Protein AF-A0A969WQP4-F1 (afdb_monomer_lite)

Foldseek 3Di:
DDKDWDWDQDPVRDIDIKIKDAAPDPPAPEEEEDDDDPPDDRCVCVVVCVVVSVVRYIYMD

Secondary structure (DSSP, 8-state):
-EEEEEEEE-TTS-EEEEEEEE-S-S---EEEE----TT--GGGGHHHHHHHHHTTEEEE-

Sequence (61 aa):
MSYTKNKFEASDGVNIVYHKWIPESEDIKAVLVIAHGMAEHAYRYDDFAKFLNVNNFAVYA

Structure (mmCIF, N/CA/C/O backbone):
data_AF-A0A969WQP4-F1
#
_entry.id   AF-A0A969WQP4-F1
#
loop_
_atom_site.group_PDB
_atom_site.id
_atom_site.type_symbol
_atom_site.label_atom_id
_atom_site.label_alt_id
_atom_site.label_comp_id
_atom_site.label_asym_id
_atom_site.label_entity_id
_atom_site.label_seq_id
_atom_site.pdbx_PDB_ins_code
_atom_site.Cartn_x
_atom_site.Cartn_y
_atom_site.Cartn_z
_atom_site.occupancy
_atom_site.B_iso_or_equiv
_atom_site.auth_seq_id
_atom_site.auth_comp_id
_atom_site.auth_asym_id
_atom_site.auth_atom_id
_atom_site.pdbx_PDB_model_num
ATOM 1 N N . MET A 1 1 ? -0.074 2.838 14.487 1.00 82.06 1 MET A N 1
ATOM 2 C CA . MET A 1 1 ? -0.153 2.310 13.111 1.00 82.06 1 MET A CA 1
ATOM 3 C C . MET A 1 1 ? 1.199 1.713 12.781 1.00 82.06 1 MET A C 1
ATOM 5 O O . MET A 1 1 ? 2.202 2.304 13.169 1.00 82.06 1 MET A O 1
ATOM 9 N N . SER A 1 2 ? 1.254 0.575 12.090 1.00 92.19 2 SER A N 1
ATOM 10 C CA . SER A 1 2 ? 2.525 0.020 11.609 1.00 92.19 2 SER A CA 1
ATOM 11 C C . SER A 1 2 ? 2.742 0.374 10.139 1.00 92.19 2 SER A C 1
ATOM 13 O O . SER A 1 2 ? 1.924 0.018 9.291 1.00 92.19 2 SER A O 1
ATOM 15 N N . TYR A 1 3 ? 3.844 1.067 9.843 1.00 97.38 3 TYR A N 1
ATOM 16 C CA . TYR A 1 3 ? 4.308 1.351 8.486 1.00 97.38 3 TYR A CA 1
ATOM 17 C C . TYR A 1 3 ? 5.549 0.516 8.165 1.00 97.38 3 TYR A C 1
ATOM 19 O O . TYR A 1 3 ? 6.495 0.475 8.952 1.00 97.38 3 TYR A O 1
ATOM 27 N N . THR A 1 4 ? 5.568 -0.118 6.992 1.00 97.62 4 THR A N 1
ATOM 28 C CA . THR A 1 4 ? 6.736 -0.854 6.486 1.00 97.62 4 THR A CA 1
ATOM 29 C C . THR A 1 4 ? 6.903 -0.672 4.981 1.00 97.62 4 THR A C 1
ATOM 31 O O . THR A 1 4 ? 5.925 -0.586 4.238 1.00 97.62 4 THR A O 1
ATOM 34 N N . LYS A 1 5 ? 8.159 -0.645 4.526 1.00 97.56 5 LYS A N 1
ATOM 35 C CA . LYS A 1 5 ? 8.539 -0.701 3.111 1.00 97.56 5 LYS A CA 1
ATOM 36 C C . LYS A 1 5 ? 9.135 -2.073 2.831 1.00 97.56 5 LYS A C 1
ATOM 38 O O . LYS A 1 5 ? 10.102 -2.452 3.484 1.00 97.56 5 LYS A O 1
ATOM 43 N N . ASN A 1 6 ? 8.580 -2.785 1.860 1.00 97.00 6 ASN A N 1
ATOM 44 C CA . ASN A 1 6 ? 8.996 -4.136 1.496 1.00 97.00 6 ASN A CA 1
ATOM 45 C C . ASN A 1 6 ? 9.122 -4.271 -0.024 1.00 97.00 6 ASN A C 1
ATOM 47 O O . ASN A 1 6 ? 8.903 -3.322 -0.779 1.00 97.00 6 ASN A O 1
ATOM 51 N N . LYS A 1 7 ? 9.510 -5.466 -0.466 1.00 97.00 7 LYS A N 1
ATOM 52 C CA . LYS A 1 7 ? 9.506 -5.854 -1.871 1.00 97.00 7 LYS A CA 1
ATOM 53 C C . LYS A 1 7 ? 9.023 -7.291 -2.026 1.00 97.00 7 LYS A C 1
ATOM 55 O O . LYS A 1 7 ? 9.210 -8.090 -1.110 1.00 97.00 7 LYS A O 1
ATOM 60 N N . PHE A 1 8 ? 8.444 -7.607 -3.174 1.00 96.62 8 PHE A N 1
ATOM 61 C CA . PHE A 1 8 ? 8.146 -8.978 -3.583 1.00 96.62 8 PHE A CA 1
ATOM 62 C C . PHE A 1 8 ? 8.584 -9.197 -5.031 1.00 96.62 8 PHE A C 1
ATOM 64 O O . PHE A 1 8 ? 8.731 -8.240 -5.789 1.00 96.62 8 PHE A O 1
ATOM 71 N N . GLU A 1 9 ? 8.811 -10.451 -5.402 1.00 98.12 9 GLU A N 1
ATOM 72 C CA . GLU A 1 9 ? 9.081 -10.838 -6.785 1.00 98.12 9 GLU A CA 1
ATOM 73 C C . GLU A 1 9 ? 7.754 -11.120 -7.493 1.00 98.12 9 GLU A C 1
ATOM 75 O O . GLU A 1 9 ? 6.960 -11.946 -7.038 1.00 98.12 9 GLU A O 1
ATOM 80 N N . ALA A 1 10 ? 7.483 -10.383 -8.567 1.00 96.94 10 ALA A N 1
ATOM 81 C CA . ALA A 1 10 ? 6.321 -10.594 -9.411 1.00 96.94 10 ALA A CA 1
ATOM 82 C C . ALA A 1 10 ? 6.489 -11.854 -10.273 1.00 96.94 10 ALA A C 1
ATOM 84 O O . ALA A 1 10 ? 7.572 -12.423 -10.389 1.00 96.94 10 ALA A O 1
ATOM 85 N N . SER A 1 11 ? 5.403 -12.297 -10.906 1.00 97.88 11 SER A N 1
ATOM 86 C CA . SER A 1 11 ? 5.390 -13.523 -11.716 1.00 97.88 11 SER A CA 1
ATOM 87 C C . SER A 1 11 ? 6.337 -13.500 -12.923 1.00 97.88 11 SER A C 1
ATOM 89 O O . SER A 1 11 ? 6.592 -14.546 -13.511 1.00 97.88 11 SER A O 1
ATOM 91 N N . ASP A 1 12 ? 6.827 -12.324 -13.313 1.00 97.81 12 ASP A N 1
ATOM 92 C CA . ASP A 1 12 ? 7.799 -12.101 -14.388 1.00 97.81 12 ASP A CA 1
ATOM 93 C C . ASP A 1 12 ? 9.248 -11.943 -13.877 1.00 97.81 12 ASP A C 1
ATOM 95 O O . ASP A 1 12 ? 10.146 -11.616 -14.652 1.00 97.81 12 ASP A O 1
ATOM 99 N N . GLY A 1 13 ? 9.488 -12.175 -12.582 1.00 98.12 13 GLY A N 1
ATOM 100 C CA . GLY A 1 13 ? 10.799 -12.050 -11.940 1.00 98.12 13 GLY A CA 1
ATOM 101 C C . GLY A 1 13 ? 11.181 -10.617 -11.551 1.00 98.12 13 GLY A C 1
ATOM 102 O O . GLY A 1 13 ? 12.262 -10.386 -10.999 1.00 98.12 13 GLY A O 1
ATOM 103 N N . VAL A 1 14 ? 10.323 -9.623 -11.813 1.00 97.25 14 VAL A N 1
ATOM 104 C CA . VAL A 1 14 ? 10.600 -8.230 -11.443 1.00 97.25 14 VAL A CA 1
ATOM 105 C C . VAL A 1 14 ? 10.345 -8.022 -9.951 1.00 97.25 14 VAL A C 1
ATOM 107 O O . VAL A 1 14 ? 9.298 -8.373 -9.415 1.00 97.25 14 VAL A O 1
ATOM 110 N N . ASN A 1 15 ? 11.298 -7.399 -9.254 1.00 97.19 15 ASN A N 1
ATOM 111 C CA . ASN A 1 15 ? 11.108 -7.006 -7.860 1.00 97.19 15 ASN A CA 1
ATOM 112 C C . ASN A 1 15 ? 10.262 -5.726 -7.776 1.00 97.19 15 ASN A C 1
ATOM 114 O O . ASN A 1 15 ? 10.727 -4.651 -8.158 1.00 97.19 15 ASN A O 1
ATOM 118 N N . ILE A 1 16 ? 9.057 -5.829 -7.215 1.00 94.81 16 ILE A N 1
ATOM 119 C CA . ILE A 1 16 ? 8.160 -4.697 -6.966 1.00 94.81 16 ILE A CA 1
ATOM 120 C C . ILE A 1 16 ? 8.335 -4.231 -5.524 1.00 94.81 16 ILE A C 1
ATOM 122 O O . ILE A 1 16 ? 8.185 -5.006 -4.579 1.00 94.81 16 ILE A O 1
ATOM 126 N N . VAL A 1 17 ? 8.652 -2.948 -5.355 1.00 96.06 17 VAL A N 1
ATOM 127 C CA . VAL A 1 17 ? 8.694 -2.279 -4.050 1.00 96.06 17 VAL A CA 1
ATOM 128 C C . VAL A 1 17 ? 7.300 -1.773 -3.718 1.00 96.06 17 VAL A C 1
ATOM 130 O O . VAL A 1 17 ? 6.666 -1.152 -4.562 1.00 96.06 17 VAL A O 1
ATOM 133 N N . TYR A 1 18 ? 6.863 -1.992 -2.482 1.00 96.88 18 TYR A N 1
ATOM 134 C CA . TYR A 1 18 ? 5.579 -1.506 -1.995 1.00 96.88 18 TYR A CA 1
ATOM 135 C C . TYR A 1 18 ? 5.688 -0.994 -0.558 1.00 96.88 18 TYR A C 1
ATOM 137 O O . TYR A 1 18 ? 6.612 -1.325 0.200 1.00 96.88 18 TYR A O 1
ATOM 145 N N . HIS A 1 19 ? 4.712 -0.185 -0.185 1.00 98.00 19 HIS A N 1
ATOM 146 C CA . HIS A 1 19 ? 4.517 0.378 1.135 1.00 98.00 19 HIS A CA 1
ATOM 147 C C . HIS A 1 19 ? 3.256 -0.219 1.749 1.00 98.00 19 HIS A C 1
ATOM 149 O O . HIS A 1 19 ? 2.260 -0.449 1.067 1.00 98.00 19 HIS A O 1
ATOM 155 N N . LYS A 1 20 ? 3.311 -0.503 3.047 1.00 97.94 20 LYS A N 1
ATOM 156 C CA . LYS A 1 20 ? 2.225 -1.117 3.805 1.00 97.94 20 LYS A CA 1
ATOM 157 C C . LYS A 1 20 ? 1.953 -0.294 5.053 1.00 97.94 20 LYS A C 1
ATOM 159 O O . LYS A 1 20 ? 2.877 -0.028 5.822 1.00 97.94 20 LYS A O 1
ATOM 164 N N . TRP A 1 21 ? 0.682 0.017 5.272 1.00 98.25 21 TRP A N 1
ATOM 165 C CA . TRP A 1 21 ? 0.169 0.745 6.426 1.00 98.25 21 TRP A CA 1
ATOM 166 C C . TRP A 1 21 ? -0.953 -0.058 7.084 1.00 98.25 21 TRP A C 1
ATOM 168 O O . TRP A 1 21 ? -2.007 -0.269 6.477 1.00 98.25 21 TRP A O 1
ATOM 178 N N . ILE A 1 22 ? -0.712 -0.522 8.310 1.00 98.06 22 ILE A N 1
ATOM 179 C CA . ILE A 1 22 ? -1.655 -1.346 9.072 1.00 98.06 22 ILE A CA 1
ATOM 180 C C . ILE A 1 22 ? -2.216 -0.571 10.267 1.00 98.06 22 ILE A C 1
ATOM 182 O O . ILE A 1 22 ? -1.423 -0.045 11.069 1.00 98.06 22 ILE A O 1
ATOM 186 N N . PRO A 1 23 ? -3.557 -0.505 10.402 1.00 97.31 23 PRO A N 1
ATOM 187 C CA . PRO A 1 23 ? -4.189 0.170 11.524 1.00 97.31 23 PRO A CA 1
ATOM 188 C C . PRO A 1 23 ? -3.879 -0.582 12.821 1.00 97.31 23 PRO A C 1
ATOM 190 O O . PRO A 1 23 ? -3.557 -1.764 12.802 1.00 97.31 23 PRO A O 1
ATOM 193 N N . GLU A 1 24 ? -3.945 0.102 13.962 1.00 94.25 24 GLU A N 1
ATOM 194 C CA . GLU A 1 24 ? -3.732 -0.559 15.265 1.00 94.25 24 GLU A CA 1
ATOM 195 C C . GLU A 1 24 ? -4.915 -1.437 15.673 1.00 94.25 24 GLU A C 1
ATOM 197 O O . GLU A 1 24 ? -4.749 -2.357 16.463 1.00 94.25 24 GLU A O 1
ATOM 202 N N . SER A 1 25 ? -6.100 -1.150 15.127 1.00 92.69 25 SER A N 1
ATOM 203 C CA . SER A 1 25 ? -7.301 -1.953 15.329 1.00 92.69 25 SER A CA 1
ATOM 204 C C . SER A 1 25 ? -7.130 -3.355 14.748 1.00 92.69 25 SER A C 1
ATOM 206 O O . SER A 1 25 ? -6.721 -3.507 13.596 1.00 92.69 25 SER A O 1
ATOM 208 N N . GLU A 1 26 ? -7.535 -4.368 15.514 1.00 90.62 26 GLU A N 1
ATOM 209 C CA . GLU A 1 26 ? -7.653 -5.749 15.032 1.00 90.62 26 GLU A CA 1
ATOM 210 C C . GLU A 1 26 ? -8.879 -5.941 14.118 1.00 90.62 26 GLU A C 1
ATOM 212 O O . GLU A 1 26 ? -8.890 -6.834 13.272 1.00 90.62 26 GLU A O 1
ATOM 217 N N . ASP A 1 27 ? -9.888 -5.068 14.227 1.00 95.38 27 ASP A N 1
ATOM 218 C CA . ASP A 1 27 ? -11.072 -5.054 13.360 1.00 95.38 27 ASP A CA 1
ATOM 219 C C . ASP A 1 27 ? -10.782 -4.292 12.056 1.00 95.38 27 ASP A C 1
ATOM 221 O O . ASP A 1 27 ? -11.097 -3.105 11.919 1.00 95.38 27 ASP A O 1
ATOM 225 N N . ILE A 1 28 ? -10.093 -4.953 11.122 1.00 97.19 28 ILE A N 1
ATOM 226 C CA . ILE A 1 28 ? -9.774 -4.412 9.793 1.00 97.19 28 ILE A CA 1
ATOM 227 C C . ILE A 1 28 ? -10.984 -4.588 8.871 1.00 97.19 28 ILE A C 1
ATOM 229 O O . ILE A 1 28 ? -11.338 -5.706 8.501 1.00 97.19 28 ILE A O 1
ATOM 233 N N . LYS A 1 29 ? -11.568 -3.473 8.419 1.00 97.69 29 LYS A N 1
ATOM 234 C CA . LYS A 1 29 ? -12.771 -3.469 7.566 1.00 97.69 29 LYS A CA 1
ATOM 235 C C . LYS A 1 29 ? -12.500 -3.980 6.157 1.00 97.69 29 LYS A C 1
ATOM 237 O O . LYS A 1 29 ? -13.326 -4.682 5.582 1.00 97.69 29 LYS A O 1
ATOM 242 N N . ALA A 1 30 ? -11.375 -3.568 5.578 1.00 98.00 30 ALA A N 1
ATOM 243 C CA . ALA A 1 30 ? -10.940 -3.990 4.253 1.00 98.00 30 ALA A CA 1
ATOM 244 C C . ALA A 1 30 ? -9.457 -3.670 4.019 1.00 98.00 30 ALA A C 1
ATOM 246 O O . ALA A 1 30 ? -8.834 -2.893 4.751 1.00 98.00 30 ALA A O 1
ATOM 247 N N . VAL A 1 31 ? -8.924 -4.246 2.941 1.00 98.25 31 VAL A N 1
ATOM 248 C CA . VAL A 1 31 ? -7.615 -3.911 2.379 1.00 98.25 31 VAL A CA 1
ATOM 249 C C . VAL A 1 31 ? -7.820 -3.043 1.138 1.00 98.25 31 VAL A C 1
ATOM 251 O O . VAL A 1 31 ? -8.504 -3.459 0.205 1.00 98.25 31 VAL A O 1
ATOM 254 N N . LEU A 1 32 ? -7.217 -1.856 1.115 1.00 98.25 32 LEU A N 1
ATOM 255 C CA . LEU A 1 32 ? -7.149 -0.995 -0.063 1.00 98.25 32 LEU A CA 1
ATOM 256 C C . LEU A 1 32 ? -5.760 -1.098 -0.700 1.00 98.25 32 LEU A C 1
ATOM 258 O O . LEU A 1 32 ? -4.750 -0.878 -0.033 1.00 98.25 32 LEU A O 1
ATOM 262 N N . VAL A 1 33 ? -5.721 -1.388 -1.999 1.00 98.00 33 VAL A N 1
ATOM 263 C CA . VAL A 1 33 ? -4.492 -1.382 -2.800 1.00 98.00 33 VAL A CA 1
ATOM 264 C C . VAL A 1 33 ? -4.519 -0.171 -3.724 1.00 98.00 33 VAL A C 1
ATOM 266 O O . VAL A 1 33 ? -5.457 -0.004 -4.503 1.00 98.00 33 VAL A O 1
ATOM 269 N N . ILE A 1 34 ? -3.499 0.674 -3.633 1.00 97.06 34 ILE A N 1
ATOM 270 C CA . ILE A 1 34 ? -3.339 1.865 -4.461 1.00 97.06 34 ILE A CA 1
ATOM 271 C C . ILE A 1 34 ? -2.354 1.531 -5.578 1.00 97.06 34 ILE A C 1
ATOM 273 O O . ILE A 1 34 ? -1.162 1.390 -5.341 1.00 97.06 34 ILE A O 1
ATOM 277 N N . ALA A 1 35 ? -2.851 1.429 -6.808 1.00 95.12 35 ALA A N 1
ATOM 278 C CA . ALA A 1 35 ? -2.002 1.388 -7.992 1.00 95.12 35 ALA A CA 1
ATOM 279 C C . ALA A 1 35 ? -1.732 2.823 -8.463 1.00 95.12 35 ALA A C 1
ATOM 281 O O . ALA A 1 35 ? -2.670 3.594 -8.676 1.00 95.12 35 ALA A O 1
ATOM 282 N N . HIS A 1 36 ? -0.462 3.188 -8.619 1.00 92.00 36 HIS A N 1
ATOM 283 C CA . HIS A 1 36 ? -0.061 4.536 -9.013 1.00 92.00 36 HIS A CA 1
ATOM 284 C C . HIS A 1 36 ? 0.447 4.599 -10.459 1.00 92.00 36 HIS A C 1
ATOM 286 O O . HIS A 1 36 ? 0.782 3.588 -11.075 1.00 92.00 36 HIS A O 1
ATOM 292 N N . GLY A 1 37 ? 0.484 5.812 -11.012 1.00 89.69 37 GLY A N 1
ATOM 293 C CA . GLY A 1 37 ? 0.901 6.058 -12.391 1.00 89.69 37 GLY A CA 1
ATOM 294 C C . GLY A 1 37 ? 2.418 6.050 -12.597 1.00 89.69 37 GLY A C 1
ATOM 295 O O . GLY A 1 37 ? 3.211 5.990 -11.652 1.00 89.69 37 GLY A O 1
ATOM 296 N N . MET A 1 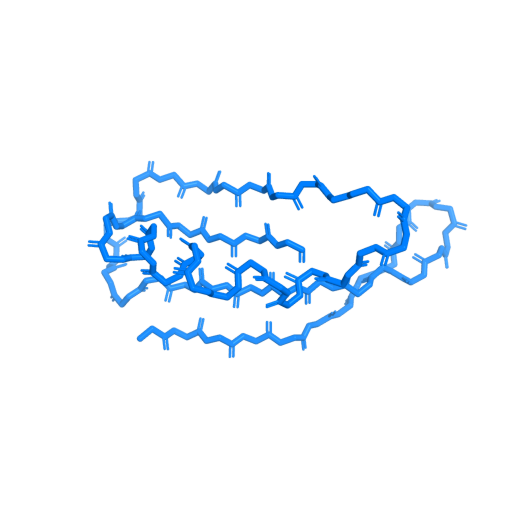38 ? 2.810 6.151 -13.868 1.00 79.12 38 MET A N 1
ATOM 297 C CA . MET A 1 38 ? 4.201 6.322 -14.287 1.00 79.12 38 MET A CA 1
ATOM 298 C C . MET A 1 38 ? 4.774 7.622 -13.695 1.00 79.12 38 MET A C 1
ATOM 300 O O . MET A 1 38 ? 4.128 8.661 -13.779 1.00 79.12 38 MET A O 1
ATOM 304 N N . ALA A 1 39 ? 5.986 7.546 -13.133 1.00 86.06 39 ALA A N 1
ATOM 305 C CA . ALA A 1 39 ? 6.711 8.622 -12.433 1.00 86.06 39 ALA A CA 1
ATOM 306 C C . ALA A 1 39 ? 6.265 8.962 -10.993 1.00 86.06 39 AL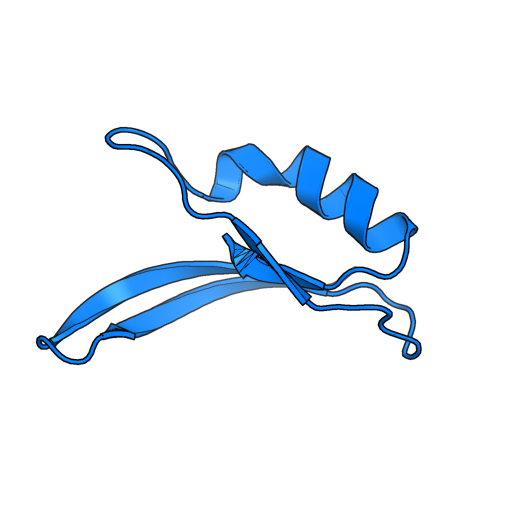A A C 1
ATOM 308 O O . ALA A 1 39 ? 6.806 9.893 -10.401 1.00 86.06 39 ALA A O 1
ATOM 309 N N . GLU A 1 40 ? 5.359 8.189 -10.390 1.00 88.75 40 GLU A N 1
ATOM 310 C CA . GLU A 1 40 ? 5.002 8.339 -8.973 1.00 88.75 40 GLU A CA 1
ATOM 311 C C . GLU A 1 40 ? 5.781 7.364 -8.071 1.00 88.75 40 GLU A C 1
ATOM 313 O O . GLU A 1 40 ? 6.173 6.274 -8.489 1.00 88.75 40 GLU A O 1
ATOM 318 N N . HIS A 1 41 ? 5.975 7.752 -6.807 1.00 90.50 41 HIS A N 1
ATOM 319 C CA . HIS A 1 41 ? 6.459 6.865 -5.749 1.00 90.50 41 HIS A CA 1
ATOM 320 C C . HIS A 1 41 ? 5.314 6.556 -4.784 1.00 90.50 41 HIS A C 1
ATOM 322 O O . HIS A 1 41 ? 4.712 7.475 -4.231 1.00 90.50 41 HIS A O 1
ATOM 328 N N . ALA A 1 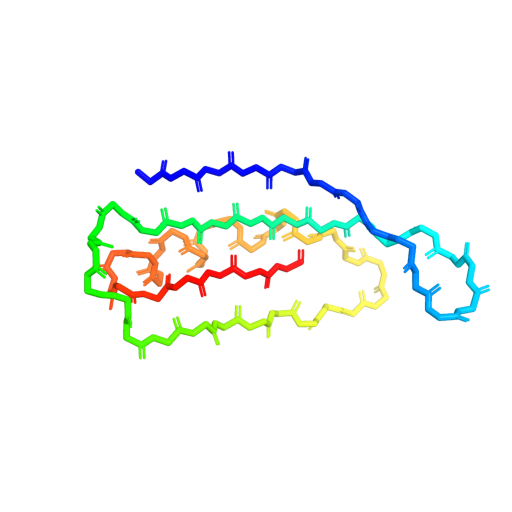42 ? 5.073 5.275 -4.508 1.00 92.81 42 ALA A N 1
ATOM 329 C CA . ALA A 1 42 ? 4.026 4.799 -3.603 1.00 92.81 42 ALA A CA 1
ATOM 330 C C . ALA A 1 42 ? 3.980 5.493 -2.222 1.00 92.81 42 ALA A C 1
ATOM 332 O O . ALA A 1 42 ? 2.900 5.704 -1.674 1.00 92.81 42 ALA A O 1
ATOM 333 N N . TYR A 1 43 ? 5.120 5.938 -1.672 1.00 95.50 43 TYR A N 1
ATOM 334 C CA . TYR A 1 43 ? 5.146 6.677 -0.398 1.00 95.50 43 TYR A CA 1
ATOM 335 C C . TYR A 1 43 ? 4.401 8.024 -0.430 1.00 95.50 43 TYR A C 1
ATOM 337 O O . TYR A 1 43 ? 4.037 8.545 0.620 1.00 95.50 43 TYR A O 1
ATOM 345 N N . ARG A 1 44 ? 4.118 8.591 -1.611 1.00 95.56 44 ARG A N 1
ATOM 346 C CA . ARG A 1 44 ? 3.315 9.819 -1.741 1.00 95.56 44 ARG A CA 1
ATOM 347 C C . ARG A 1 44 ? 1.934 9.692 -1.092 1.00 95.56 44 ARG A C 1
ATOM 349 O O . ARG A 1 44 ? 1.368 10.692 -0.662 1.00 95.56 44 ARG A O 1
ATOM 356 N N . TYR A 1 45 ? 1.397 8.477 -1.009 1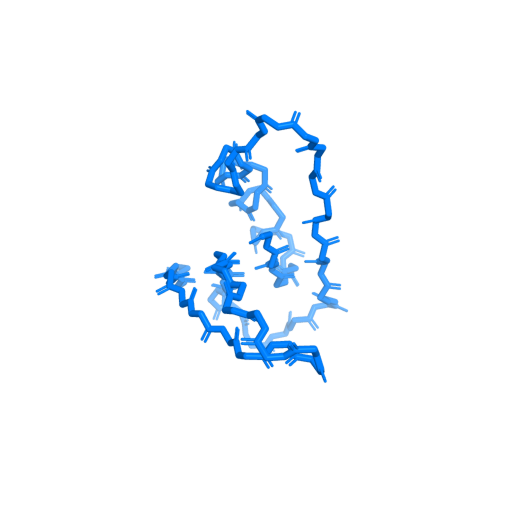.00 96.19 45 TYR A N 1
ATOM 357 C CA . TYR A 1 45 ? 0.088 8.217 -0.419 1.00 96.19 45 TYR A CA 1
ATOM 358 C C . TYR A 1 45 ? 0.112 8.085 1.110 1.00 96.19 45 TYR A C 1
ATOM 360 O O . TYR A 1 45 ? -0.916 7.729 1.674 1.00 96.19 45 TYR A O 1
ATOM 368 N N . ASP A 1 46 ? 1.224 8.377 1.794 1.00 97.56 46 ASP A N 1
ATOM 369 C CA . ASP A 1 46 ? 1.353 8.213 3.251 1.00 97.56 46 ASP A CA 1
ATOM 370 C C . ASP A 1 46 ? 0.235 8.917 4.042 1.00 97.56 46 ASP A C 1
ATOM 372 O O . ASP A 1 46 ? -0.426 8.286 4.866 1.00 97.56 46 ASP A O 1
ATOM 376 N N . ASP A 1 47 ? -0.067 10.183 3.739 1.00 97.69 47 ASP A N 1
ATOM 377 C CA . ASP A 1 47 ? -1.137 10.921 4.429 1.00 97.69 47 ASP A CA 1
ATOM 378 C C . ASP A 1 47 ? -2.528 10.324 4.167 1.00 97.69 47 ASP A C 1
ATOM 380 O O . ASP A 1 47 ? -3.355 10.206 5.076 1.00 97.69 47 ASP A O 1
ATOM 384 N N . PHE A 1 48 ? -2.783 9.881 2.934 1.00 97.56 48 PHE A N 1
ATOM 385 C CA . PHE A 1 48 ? -4.045 9.238 2.575 1.00 97.56 48 PHE A CA 1
ATOM 386 C C . PHE A 1 48 ? -4.182 7.857 3.230 1.00 97.56 48 PHE A C 1
ATOM 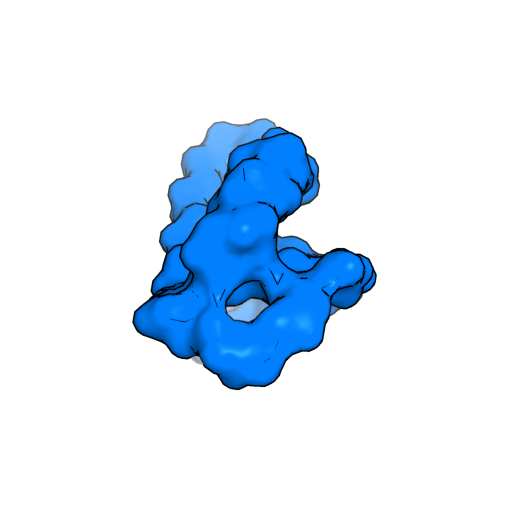388 O O . PHE A 1 48 ? -5.237 7.516 3.766 1.00 97.56 48 PHE A O 1
ATOM 395 N N . ALA A 1 49 ? -3.097 7.083 3.266 1.00 97.94 49 ALA A N 1
ATOM 396 C CA . ALA A 1 49 ? -3.042 5.798 3.942 1.00 97.94 49 ALA A CA 1
ATOM 397 C C . ALA A 1 49 ? -3.270 5.954 5.452 1.00 97.94 49 ALA A C 1
ATOM 399 O O . ALA A 1 49 ? -4.040 5.186 6.032 1.00 97.94 49 ALA A O 1
ATOM 400 N N . LYS A 1 50 ? -2.683 6.983 6.079 1.00 97.44 50 LYS A N 1
ATOM 401 C CA . LYS A 1 50 ? -2.922 7.347 7.486 1.00 97.44 50 LYS A CA 1
ATOM 402 C C . LYS A 1 50 ? -4.381 7.691 7.752 1.00 97.44 50 LYS A C 1
ATOM 404 O O . LYS A 1 50 ? -4.960 7.156 8.697 1.00 97.44 50 LYS A O 1
ATOM 409 N N . PHE A 1 51 ? -4.994 8.511 6.902 1.00 98.06 51 PHE A N 1
ATOM 410 C CA . PHE A 1 51 ? -6.419 8.830 7.002 1.00 98.06 51 PHE A CA 1
ATOM 411 C C . PHE A 1 51 ? -7.301 7.570 6.937 1.00 98.06 51 PHE A C 1
ATOM 413 O O . PHE A 1 51 ? -8.216 7.394 7.743 1.00 98.06 51 PHE A O 1
ATOM 420 N N . LEU A 1 52 ? -7.003 6.650 6.021 1.00 98.00 52 LEU A N 1
ATOM 421 C CA . LEU A 1 52 ? -7.733 5.389 5.883 1.00 98.00 52 LEU A CA 1
ATOM 422 C C . LEU A 1 52 ? -7.492 4.423 7.051 1.00 98.00 52 LEU A C 1
ATOM 424 O O . LEU A 1 52 ? -8.420 3.746 7.493 1.00 98.00 52 LEU A O 1
ATOM 428 N N . ASN A 1 53 ? -6.280 4.405 7.606 1.00 97.69 53 ASN A N 1
ATOM 429 C CA . ASN A 1 53 ? -5.944 3.614 8.789 1.00 97.69 53 ASN A CA 1
ATOM 430 C C . ASN A 1 53 ? -6.770 4.041 10.012 1.00 97.69 53 ASN A C 1
ATOM 432 O O . ASN A 1 53 ? -7.275 3.176 10.721 1.00 97.69 53 ASN A O 1
ATOM 436 N N . VAL A 1 54 ? -6.991 5.347 10.219 1.00 96.88 54 VAL A N 1
ATOM 437 C CA . VAL A 1 54 ? -7.905 5.860 11.269 1.00 96.88 54 VAL A CA 1
ATOM 438 C C . VAL A 1 54 ? -9.332 5.324 11.090 1.00 96.88 54 VAL A C 1
ATOM 440 O O . VAL A 1 54 ? -10.071 5.168 12.057 1.00 96.88 54 VAL A O 1
ATOM 443 N N . ASN A 1 55 ? -9.714 4.989 9.858 1.00 97.00 55 ASN A N 1
ATOM 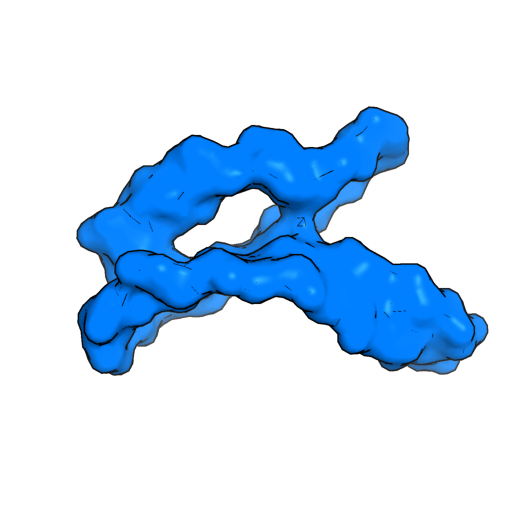444 C CA . ASN A 1 55 ? -11.014 4.418 9.521 1.00 97.00 55 ASN A CA 1
ATOM 445 C C . ASN A 1 55 ? -11.025 2.875 9.477 1.00 97.00 55 ASN A C 1
ATOM 447 O O . ASN A 1 55 ? -12.029 2.299 9.047 1.00 97.00 55 ASN A O 1
ATOM 451 N N . ASN A 1 56 ? -9.963 2.218 9.963 1.00 97.62 56 ASN A N 1
ATOM 452 C CA . ASN A 1 56 ? -9.746 0.765 10.000 1.00 97.62 56 ASN A CA 1
ATOM 453 C C . ASN A 1 56 ? -9.592 0.086 8.629 1.00 97.62 56 ASN A C 1
ATOM 455 O O . ASN A 1 56 ? -9.992 -1.065 8.444 1.00 97.62 56 ASN A O 1
ATOM 459 N N . PHE A 1 57 ? -8.985 0.776 7.666 1.00 98.38 57 PHE A N 1
ATOM 460 C CA . PHE A 1 57 ? -8.546 0.168 6.412 1.00 98.38 57 PHE A CA 1
ATOM 461 C C . PHE A 1 57 ? -7.044 -0.112 6.456 1.00 98.38 57 PHE A C 1
ATOM 463 O O . PHE A 1 57 ? -6.250 0.770 6.781 1.00 98.38 57 PHE A O 1
ATOM 470 N N . ALA A 1 58 ? -6.649 -1.329 6.085 1.00 98.38 58 ALA A N 1
ATOM 471 C CA . ALA A 1 58 ? -5.257 -1.634 5.778 1.00 98.38 58 ALA A CA 1
ATOM 472 C C . ALA A 1 58 ? -4.939 -1.135 4.365 1.00 98.38 58 ALA A C 1
ATOM 474 O O . ALA A 1 58 ? -5.738 -1.338 3.452 1.00 98.38 58 ALA A O 1
ATOM 475 N N . VAL A 1 59 ? -3.786 -0.498 4.170 1.00 98.44 59 VAL A N 1
ATOM 476 C CA . VAL A 1 59 ? -3.428 0.112 2.882 1.00 98.44 59 VAL A CA 1
ATOM 477 C C . VAL A 1 59 ? -2.098 -0.428 2.382 1.00 98.44 59 VAL A C 1
ATOM 479 O O . VAL A 1 59 ? -1.143 -0.559 3.149 1.00 98.44 59 VAL A O 1
ATOM 482 N N . TYR A 1 60 ? -2.053 -0.724 1.087 1.00 98.38 60 TYR A N 1
ATOM 483 C CA . TYR A 1 60 ? -0.853 -1.074 0.338 1.00 98.38 60 TYR A CA 1
ATOM 484 C C . TYR A 1 60 ? -0.746 -0.139 -0.867 1.00 98.38 60 TYR A C 1
ATOM 486 O O . TYR A 1 60 ? -1.764 0.134 -1.503 1.00 98.38 60 TYR A O 1
ATOM 494 N N . ALA A 1 61 ? 0.451 0.349 -1.177 1.00 96.81 61 ALA A N 1
ATOM 495 C CA . ALA A 1 61 ? 0.719 1.165 -2.363 1.00 96.81 61 ALA A CA 1
ATOM 496 C C . ALA A 1 61 ? 2.065 0.800 -2.980 1.00 96.81 61 ALA A C 1
ATOM 498 O O . ALA A 1 61 ? 2.984 0.456 -2.198 1.00 96.81 61 ALA A O 1
#

pLDDT: mean 95.75, std 3.86, range [79.12, 98.44]

Radius of gyration: 12.1 Å; chains: 1; bounding box: 24×24×30 Å